Protein AF-F8FJI7-F1 (afdb_monomer)

Nearest PDB structures (foldseek):
  1i21-assembly1_B  TM=7.542E-01  e=3.651E-03  Saccharomyces cerevisiae
  3mgd-assembly2_B  TM=8.231E-01  e=1.295E-02  Clostridium acetobutylicum
  3s6f-assembly1_A-2  TM=8.852E-01  e=4.282E-02  Deinococcus radiodurans
  6tdh-assembly1_A-2  TM=7.416E-01  e=7.914E-03  Aspergillus fumigatus Af293

pLDDT: mean 93.33, std 7.11, range [51.56, 98.19]

Secondary structure (DSSP, 8-state):
-B-------GGGTTSSHHHHHHHHHHHHTTT-S--B----GGGHHHHHTTT--PPSS-------S--

Radius of gyration: 13.31 Å; Cα contacts (8 Å, |Δi|>4): 30; chains: 1; bounding box: 38×23×30 Å

InterPro domains:
  IPR000182 GNAT domain [PF13508] (4-53)
  IPR000182 GNAT domain [PS51186] (1-67)
  IPR016181 Acyl-CoA N-acyltransferase [SSF55729] (2-56)

Mean predicted aligned error: 3.61 Å

Structure (mmCIF, N/CA/C/O backbone):
data_AF-F8FJI7-F1
#
_entry.id   AF-F8FJI7-F1
#
loop_
_atom_site.group_PDB
_atom_site.id
_atom_site.type_symbol
_atom_site.label_atom_id
_atom_site.label_alt_id
_atom_site.label_comp_id
_atom_site.label_asym_id
_atom_site.label_entity_id
_atom_site.label_seq_id
_atom_site.pdbx_P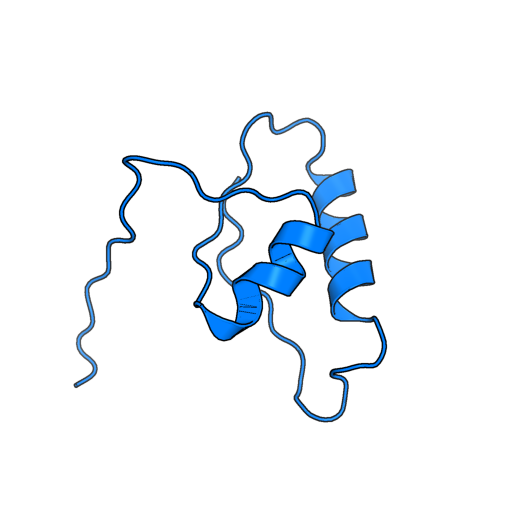DB_ins_code
_atom_site.Cartn_x
_atom_site.Cartn_y
_atom_site.Cartn_z
_atom_site.occupancy
_atom_site.B_iso_or_equiv
_atom_site.auth_seq_id
_atom_site.auth_comp_id
_atom_site.auth_asym_id
_atom_site.auth_atom_id
_atom_site.pdbx_PDB_model_num
ATOM 1 N N . MET A 1 1 ? -6.896 -6.521 9.213 1.00 94.94 1 MET A N 1
ATOM 2 C CA . MET A 1 1 ? -6.186 -7.476 8.336 1.00 94.94 1 MET A CA 1
ATOM 3 C C . MET A 1 1 ? -4.993 -6.767 7.736 1.00 94.94 1 MET A C 1
ATOM 5 O O . MET A 1 1 ? -5.170 -5.656 7.253 1.00 94.94 1 MET A O 1
ATOM 9 N N . TYR A 1 2 ? -3.811 -7.371 7.792 1.00 95.00 2 TYR A N 1
ATOM 10 C CA . TYR A 1 2 ? -2.595 -6.791 7.231 1.00 95.00 2 TYR A CA 1
ATOM 11 C C . TYR A 1 2 ? -2.136 -7.618 6.029 1.00 95.00 2 TYR A C 1
ATOM 13 O O . TYR A 1 2 ? -1.946 -8.827 6.152 1.00 95.00 2 TYR A O 1
ATOM 21 N N . PHE A 1 3 ? -1.992 -6.981 4.869 1.00 95.44 3 PHE A N 1
ATOM 22 C CA . PHE A 1 3 ? -1.461 -7.613 3.665 1.00 95.44 3 PHE A CA 1
ATOM 23 C C . PHE A 1 3 ? 0.031 -7.323 3.582 1.00 95.44 3 PHE A C 1
ATOM 25 O O . PHE A 1 3 ? 0.441 -6.240 3.168 1.00 95.44 3 PHE A O 1
ATOM 32 N N . HIS A 1 4 ? 0.835 -8.286 4.030 1.00 91.75 4 HIS A N 1
ATOM 33 C CA . HIS A 1 4 ? 2.270 -8.073 4.170 1.00 91.75 4 HIS A CA 1
ATOM 34 C C . HIS A 1 4 ? 3.005 -8.067 2.825 1.00 91.75 4 HIS A C 1
ATOM 36 O O . HIS A 1 4 ? 3.811 -7.177 2.573 1.00 91.75 4 HIS A O 1
ATOM 42 N N . TYR A 1 5 ? 2.687 -9.026 1.949 1.00 91.00 5 TYR A N 1
ATOM 43 C CA . TYR A 1 5 ? 3.310 -9.155 0.636 1.00 91.00 5 TYR A CA 1
ATOM 44 C C . TYR A 1 5 ? 2.272 -9.340 -0.460 1.00 91.00 5 TYR A C 1
ATOM 46 O O . TYR A 1 5 ? 1.330 -10.120 -0.333 1.00 91.00 5 TYR A O 1
ATOM 54 N N . MET A 1 6 ? 2.508 -8.6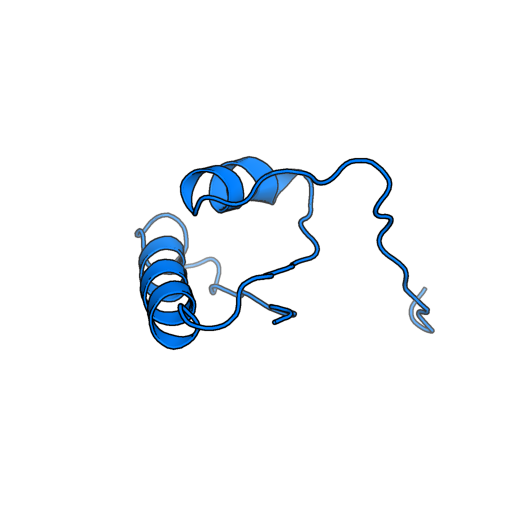45 -1.567 1.00 93.00 6 MET A N 1
ATOM 55 C CA . MET A 1 6 ? 1.779 -8.800 -2.814 1.00 93.00 6 MET A CA 1
ATOM 56 C C . MET A 1 6 ? 2.802 -8.756 -3.943 1.00 93.00 6 MET A C 1
ATOM 58 O O . MET A 1 6 ? 3.260 -7.689 -4.347 1.00 93.00 6 MET A O 1
ATOM 62 N N . LEU A 1 7 ? 3.219 -9.936 -4.393 1.00 94.50 7 LEU A N 1
ATOM 63 C CA . LEU A 1 7 ? 4.325 -10.096 -5.328 1.00 94.50 7 LEU A CA 1
ATOM 64 C C . LEU A 1 7 ? 3.817 -10.689 -6.633 1.00 94.50 7 LEU A C 1
ATOM 66 O O . LEU A 1 7 ? 3.043 -11.643 -6.648 1.00 94.50 7 LEU A O 1
ATOM 70 N N . ILE A 1 8 ? 4.289 -10.123 -7.736 1.00 94.62 8 ILE A N 1
ATOM 71 C CA . ILE A 1 8 ? 4.048 -10.638 -9.078 1.00 94.62 8 ILE A CA 1
ATOM 72 C C . ILE A 1 8 ? 5.400 -10.706 -9.754 1.00 94.62 8 ILE A C 1
ATOM 74 O O . ILE A 1 8 ? 6.121 -9.705 -9.804 1.00 94.62 8 ILE A O 1
ATOM 78 N N . ASN A 1 9 ? 5.723 -11.878 -10.291 1.00 96.12 9 ASN A N 1
ATOM 79 C CA . ASN A 1 9 ? 6.917 -12.047 -11.101 1.00 96.12 9 ASN A CA 1
ATOM 80 C C . ASN A 1 9 ? 6.930 -10.981 -12.225 1.00 96.12 9 ASN A C 1
ATOM 82 O O . ASN A 1 9 ? 5.908 -10.824 -12.901 1.00 96.12 9 ASN A O 1
ATOM 86 N N . PRO A 1 10 ? 8.046 -10.255 -12.440 1.00 95.81 10 PRO A N 1
ATOM 87 C CA . PRO A 1 10 ? 8.127 -9.173 -13.423 1.00 95.81 10 PRO A CA 1
ATOM 88 C C . PRO A 1 10 ? 7.587 -9.527 -14.817 1.00 95.81 10 PRO A C 1
ATOM 90 O O . PRO A 1 10 ? 6.857 -8.734 -15.405 1.00 95.81 10 PRO A O 1
ATOM 93 N N . SER A 1 11 ? 7.823 -10.749 -15.308 1.00 97.94 11 SER A N 1
ATOM 94 C CA . SER A 1 11 ? 7.343 -11.228 -16.619 1.00 97.94 11 SER A CA 1
ATOM 95 C C . SER A 1 11 ? 5.810 -11.341 -16.737 1.00 97.94 11 SER A C 1
ATOM 97 O O . SER A 1 11 ? 5.259 -11.551 -17.825 1.00 97.94 11 SER A O 1
ATOM 99 N N . TYR A 1 12 ? 5.098 -11.209 -15.618 1.00 96.94 12 TYR A N 1
ATOM 100 C CA . TYR A 1 12 ? 3.642 -11.293 -15.511 1.00 96.94 12 TYR A CA 1
ATOM 101 C C . TYR A 1 12 ? 2.992 -9.968 -15.083 1.00 96.94 12 TYR A C 1
ATOM 103 O O . TYR A 1 12 ? 1.767 -9.887 -14.965 1.00 96.94 12 TYR A O 1
ATOM 111 N N . GLN A 1 13 ? 3.781 -8.912 -14.877 1.00 95.19 13 GLN A N 1
ATOM 112 C CA . GLN A 1 13 ? 3.262 -7.580 -14.572 1.00 95.19 13 GLN A CA 1
ATOM 113 C C . GLN A 1 13 ? 2.608 -6.936 -15.808 1.00 95.19 13 GLN A C 1
ATOM 115 O O . GLN A 1 13 ? 2.791 -7.383 -16.938 1.00 95.19 13 GLN A O 1
ATOM 120 N N . GLY A 1 14 ? 1.757 -5.927 -15.593 1.00 95.00 14 GLY A N 1
ATOM 121 C CA . GLY A 1 14 ? 1.012 -5.253 -16.669 1.00 95.00 14 GLY A CA 1
ATOM 122 C C . GLY A 1 14 ? -0.157 -6.053 -17.267 1.00 95.00 14 GLY A C 1
ATOM 123 O O . GLY A 1 14 ? -0.924 -5.509 -18.051 1.00 95.00 14 GLY A O 1
ATOM 124 N N . LYS A 1 15 ? -0.356 -7.315 -16.861 1.00 97.19 15 LYS A N 1
ATOM 125 C CA . LYS A 1 15 ? -1.405 -8.217 -17.385 1.00 97.19 15 LYS A CA 1
ATOM 126 C C . LYS A 1 15 ? -2.694 -8.252 -16.547 1.00 97.19 15 LYS A C 1
ATOM 128 O O . LYS A 1 15 ? -3.498 -9.165 -16.682 1.00 97.19 15 LYS A O 1
ATOM 133 N N . GLY A 1 16 ? -2.868 -7.323 -15.604 1.00 96.50 16 GLY A N 1
ATOM 134 C CA . GLY A 1 16 ? -4.044 -7.266 -14.717 1.00 96.50 16 GLY A CA 1
ATOM 135 C C . GLY A 1 16 ? -4.099 -8.321 -13.596 1.00 96.50 16 GLY A C 1
ATOM 136 O O . GLY A 1 16 ? -4.995 -8.268 -12.756 1.00 96.50 16 GLY A O 1
ATOM 137 N N . ILE A 1 17 ? -3.124 -9.235 -13.517 1.00 97.69 17 ILE A N 1
ATOM 138 C CA . ILE A 1 17 ? -3.079 -10.323 -12.520 1.00 97.69 17 ILE A CA 1
ATOM 139 C C . ILE A 1 17 ? -3.119 -9.784 -11.086 1.00 97.69 17 ILE A C 1
ATOM 141 O O . ILE A 1 17 ? -3.889 -10.275 -10.265 1.00 97.69 17 ILE A O 1
ATOM 145 N N . GLY A 1 18 ? -2.344 -8.736 -10.796 1.00 97.00 18 GLY A N 1
ATOM 146 C CA . GLY A 1 18 ? -2.290 -8.134 -9.462 1.00 97.00 18 GLY A CA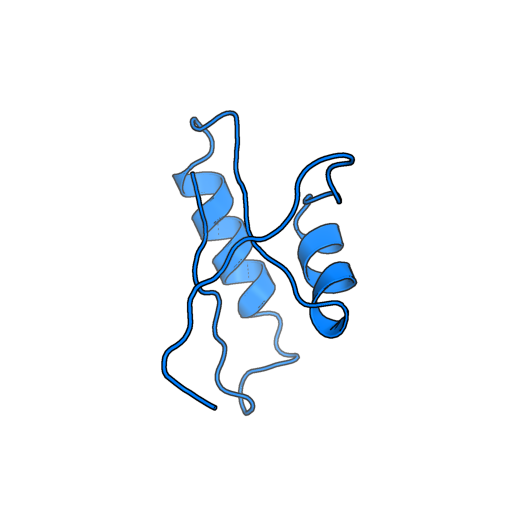 1
ATOM 147 C C . GLY A 1 18 ? -3.627 -7.596 -8.993 1.00 97.00 18 GLY A C 1
ATOM 148 O O . GLY A 1 18 ? -4.033 -7.842 -7.861 1.00 97.00 18 GLY A O 1
ATOM 149 N N . LYS A 1 19 ? -4.337 -6.910 -9.892 1.00 97.50 19 LYS A N 1
ATOM 150 C CA . LYS A 1 19 ? -5.666 -6.377 -9.607 1.00 97.50 19 LYS A CA 1
ATOM 151 C C . LYS A 1 19 ? -6.634 -7.516 -9.288 1.00 97.50 19 LYS A C 1
ATOM 153 O O . LYS A 1 19 ? -7.274 -7.484 -8.245 1.00 97.50 19 LYS A O 1
ATOM 158 N N . LYS A 1 20 ? -6.636 -8.571 -10.108 1.00 98.19 20 LYS A N 1
ATOM 159 C CA . LYS A 1 20 ? -7.494 -9.743 -9.896 1.00 98.19 20 LYS A CA 1
ATOM 160 C C . LYS A 1 20 ? -7.189 -10.481 -8.589 1.00 98.19 20 LYS A C 1
ATOM 162 O O . LYS A 1 20 ? -8.118 -10.844 -7.876 1.00 98.19 20 LYS A O 1
ATOM 167 N N . MET A 1 21 ? -5.913 -10.676 -8.243 1.00 97.56 21 MET A N 1
ATOM 168 C CA . MET A 1 21 ? -5.537 -11.222 -6.931 1.00 97.56 21 MET A CA 1
ATOM 169 C C . MET A 1 21 ? -6.065 -10.344 -5.797 1.00 97.56 21 MET A C 1
ATOM 171 O O . MET A 1 21 ? -6.606 -10.868 -4.825 1.00 97.56 21 MET A O 1
ATOM 175 N N . MET A 1 22 ? -5.940 -9.020 -5.928 1.00 97.50 22 MET A N 1
ATOM 176 C CA . MET A 1 22 ? -6.382 -8.114 -4.880 1.00 97.50 22 MET A CA 1
ATOM 177 C C . MET A 1 22 ? -7.898 -8.129 -4.705 1.00 97.50 22 MET A C 1
ATOM 179 O O . MET A 1 22 ? -8.369 -8.203 -3.576 1.00 97.50 22 MET A O 1
ATOM 183 N N . ASP A 1 23 ? -8.656 -8.159 -5.799 1.00 98.06 23 ASP A N 1
ATOM 184 C CA . ASP A 1 23 ? -10.115 -8.258 -5.753 1.00 98.06 23 ASP A CA 1
ATOM 185 C C . ASP A 1 23 ? -10.563 -9.546 -5.031 1.00 98.06 23 ASP A C 1
ATOM 187 O O . ASP A 1 23 ? -11.420 -9.494 -4.148 1.00 98.06 23 ASP A O 1
ATOM 191 N N . ILE A 1 24 ? -9.912 -10.685 -5.311 1.00 98.00 24 ILE A N 1
ATOM 192 C CA . ILE A 1 24 ? -10.175 -11.965 -4.626 1.00 98.00 24 ILE A CA 1
ATOM 193 C C . ILE A 1 24 ? -9.879 -11.863 -3.122 1.00 98.00 24 ILE A C 1
ATOM 195 O O . ILE A 1 24 ? -10.677 -12.292 -2.288 1.00 98.00 24 ILE A O 1
ATOM 199 N N . MET A 1 25 ? -8.724 -11.306 -2.754 1.00 97.31 25 MET A N 1
ATOM 200 C CA . MET A 1 25 ? -8.323 -11.163 -1.353 1.00 97.31 25 MET A CA 1
ATOM 201 C C . MET A 1 25 ? -9.246 -10.201 -0.591 1.00 97.31 25 MET A C 1
ATOM 203 O O . MET A 1 25 ? -9.617 -10.477 0.550 1.00 97.31 25 MET A O 1
ATOM 207 N N . LEU A 1 26 ? -9.643 -9.085 -1.205 1.00 97.19 26 LEU A N 1
ATOM 208 C CA . LEU A 1 26 ? -10.536 -8.103 -0.592 1.00 97.19 26 LEU A CA 1
ATOM 209 C C . LEU A 1 26 ? -11.945 -8.662 -0.371 1.00 97.19 26 LEU A C 1
ATOM 211 O O . LEU A 1 26 ? -12.504 -8.422 0.702 1.00 97.19 26 LEU A O 1
ATOM 215 N N . ASP A 1 27 ? -12.486 -9.443 -1.313 1.00 97.94 27 ASP A N 1
ATOM 216 C CA . ASP A 1 27 ? -13.772 -10.130 -1.127 1.00 97.94 27 ASP A CA 1
ATOM 217 C C . ASP A 1 27 ? -13.688 -11.191 -0.021 1.00 97.94 27 ASP A C 1
ATOM 219 O O . ASP A 1 27 ? -14.512 -11.192 0.899 1.00 97.94 27 ASP A O 1
ATOM 223 N N . ARG A 1 28 ? -12.634 -12.023 -0.024 1.00 97.81 28 ARG A N 1
ATOM 224 C CA . ARG A 1 28 ? -12.418 -13.043 1.017 1.00 97.81 28 ARG A CA 1
ATOM 225 C C . ARG A 1 28 ? -12.427 -12.446 2.423 1.00 97.81 28 ARG A C 1
ATOM 227 O O . ARG A 1 28 ? -12.957 -13.053 3.351 1.00 97.81 28 ARG A O 1
ATOM 234 N N . TYR A 1 29 ? -11.851 -11.258 2.586 1.00 96.75 29 TYR A N 1
ATOM 235 C CA . TYR A 1 29 ? -11.759 -10.568 3.872 1.00 96.75 29 TYR A CA 1
ATOM 236 C C . TYR A 1 29 ? -12.748 -9.404 4.009 1.00 96.75 29 TYR A C 1
ATOM 238 O O . TYR A 1 29 ? -12.508 -8.484 4.797 1.00 96.75 29 TYR A O 1
ATOM 246 N N . LYS A 1 30 ? -13.879 -9.419 3.292 1.00 96.19 30 LYS A N 1
ATOM 247 C CA . LYS A 1 30 ? -14.865 -8.325 3.337 1.00 96.19 30 LYS A CA 1
ATOM 248 C C . LYS A 1 30 ? -15.390 -8.019 4.741 1.00 96.19 30 LYS A C 1
ATOM 250 O O . LYS A 1 30 ? -15.563 -6.850 5.066 1.00 96.19 30 LYS A O 1
ATOM 255 N N . GLY A 1 31 ? -15.533 -9.035 5.597 1.00 97.31 31 GLY A N 1
ATOM 256 C CA . GLY A 1 31 ? -15.959 -8.873 6.995 1.00 97.31 31 GLY A CA 1
ATOM 257 C C . GLY A 1 31 ? -14.939 -8.170 7.903 1.00 97.31 31 GLY A C 1
ATOM 258 O O . GLY A 1 31 ? -15.298 -7.669 8.966 1.00 97.31 31 GLY A O 1
ATOM 259 N N . CYS A 1 32 ? -13.667 -8.082 7.499 1.00 96.31 32 CYS A N 1
ATOM 260 C CA . CYS A 1 32 ? -12.662 -7.323 8.237 1.00 96.31 32 CYS A CA 1
ATOM 261 C C . CYS A 1 32 ? -12.814 -5.830 7.929 1.00 96.31 32 CYS A C 1
ATOM 263 O O . CYS A 1 32 ? -12.430 -5.391 6.845 1.00 96.31 32 CYS A O 1
ATOM 265 N N . LYS A 1 33 ? -13.322 -5.042 8.884 1.00 93.25 33 LYS A N 1
ATOM 266 C CA . LYS A 1 33 ? -13.539 -3.593 8.702 1.00 93.25 33 LYS A CA 1
ATOM 267 C C . LYS A 1 33 ? -12.273 -2.858 8.256 1.00 93.25 33 LYS A C 1
ATOM 269 O O . LYS A 1 33 ? -12.318 -2.093 7.302 1.00 93.25 33 LYS A O 1
ATOM 274 N N . THR A 1 34 ? -11.142 -3.170 8.883 1.00 94.31 34 THR A N 1
ATOM 275 C CA . THR A 1 34 ? -9.863 -2.508 8.601 1.00 94.31 34 THR A CA 1
ATOM 276 C C . THR A 1 34 ? -8.912 -3.438 7.862 1.00 94.31 34 THR A C 1
ATOM 278 O O . THR A 1 34 ? -8.658 -4.577 8.281 1.00 94.31 34 THR A O 1
ATOM 281 N N . LYS A 1 35 ? -8.361 -2.932 6.760 1.00 95.88 35 LYS A N 1
ATOM 282 C CA . LYS A 1 35 ? -7.405 -3.612 5.887 1.00 95.88 35 LYS A CA 1
ATOM 283 C C . LYS A 1 35 ? -6.235 -2.661 5.651 1.00 95.88 35 LYS A C 1
ATOM 285 O O . LYS A 1 35 ? -6.459 -1.531 5.242 1.00 95.88 35 LYS A O 1
ATOM 290 N N . VAL A 1 36 ? -5.018 -3.104 5.942 1.00 95.81 36 VAL A N 1
ATOM 291 C CA . VAL A 1 36 ? -3.815 -2.261 5.924 1.00 95.81 36 VAL A CA 1
ATOM 292 C C . VAL A 1 36 ? -2.721 -2.962 5.130 1.00 95.81 36 VAL A C 1
ATOM 294 O O . VAL A 1 36 ? -2.642 -4.190 5.127 1.00 95.81 36 VAL A O 1
ATOM 297 N N . LEU A 1 37 ? -1.879 -2.178 4.472 1.00 96.12 37 LEU A N 1
ATOM 298 C CA . LEU A 1 37 ? -0.640 -2.608 3.835 1.00 96.12 37 LEU A CA 1
ATOM 299 C C . LEU A 1 37 ? 0.384 -1.476 3.928 1.00 96.12 37 LEU A C 1
ATOM 301 O O . LEU A 1 37 ? 0.009 -0.318 4.116 1.00 96.12 37 LEU A O 1
ATOM 305 N N . ILE A 1 38 ? 1.664 -1.806 3.781 1.00 94.75 38 ILE A N 1
ATOM 306 C CA . ILE A 1 38 ? 2.724 -0.812 3.599 1.00 94.75 38 ILE A CA 1
ATOM 307 C C . ILE A 1 38 ? 3.032 -0.758 2.104 1.00 94.75 38 ILE A C 1
ATOM 309 O O . ILE A 1 38 ? 3.437 -1.757 1.513 1.00 94.75 38 ILE A O 1
ATOM 313 N N . SER A 1 39 ? 2.815 0.402 1.483 1.00 94.00 39 SER A N 1
ATOM 314 C CA . SER A 1 39 ? 3.105 0.612 0.063 1.00 94.00 39 SER A CA 1
ATOM 315 C C . SER A 1 39 ? 4.372 1.435 -0.118 1.00 94.00 39 SER A C 1
ATOM 317 O O . SER A 1 39 ? 4.547 2.469 0.523 1.00 94.00 39 SER A O 1
ATOM 319 N N . TYR A 1 40 ? 5.199 1.045 -1.086 1.00 92.06 40 TYR A N 1
ATOM 320 C CA . TYR A 1 40 ? 6.179 1.951 -1.680 1.00 92.06 40 TYR A CA 1
ATOM 321 C C . TYR A 1 40 ? 5.484 2.979 -2.575 1.00 92.06 40 TYR A C 1
ATOM 323 O O . TYR A 1 40 ? 4.399 2.723 -3.109 1.00 92.06 40 TYR A O 1
ATOM 331 N N . LYS A 1 41 ? 6.136 4.126 -2.794 1.00 91.88 41 LYS A N 1
ATOM 332 C CA . LYS A 1 41 ? 5.604 5.216 -3.629 1.00 91.88 41 LYS A CA 1
ATOM 333 C C . LYS A 1 41 ? 5.248 4.751 -5.047 1.00 91.88 41 LYS A C 1
ATOM 335 O O . LYS A 1 41 ? 4.214 5.141 -5.571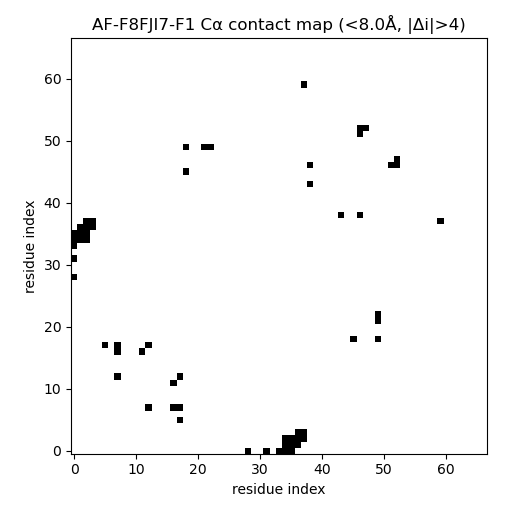 1.00 91.88 41 LYS A O 1
ATOM 340 N N . SER A 1 42 ? 6.058 3.870 -5.636 1.00 93.19 42 SER A N 1
ATOM 341 C CA . SER A 1 42 ? 5.851 3.328 -6.988 1.00 93.19 42 SER A CA 1
ATOM 342 C C . SER A 1 42 ? 4.583 2.480 -7.145 1.00 93.19 42 SER A C 1
ATOM 344 O O . SER A 1 42 ? 4.095 2.327 -8.260 1.00 93.19 42 SER A O 1
ATOM 346 N N . ALA A 1 43 ? 4.041 1.935 -6.052 1.00 94.44 43 ALA A N 1
ATOM 347 C CA . ALA A 1 43 ? 2.858 1.075 -6.070 1.00 94.44 43 ALA A CA 1
ATOM 348 C C . ALA A 1 43 ? 1.588 1.771 -5.548 1.00 94.44 43 ALA A C 1
ATOM 350 O O . ALA A 1 43 ? 0.513 1.170 -5.579 1.00 94.44 43 ALA A O 1
ATOM 351 N N . MET A 1 44 ? 1.678 3.028 -5.096 1.00 94.94 44 MET A N 1
ATOM 352 C CA . MET A 1 44 ? 0.538 3.740 -4.507 1.00 94.94 44 MET A CA 1
ATOM 353 C C . MET A 1 44 ? -0.655 3.822 -5.460 1.00 94.94 44 MET A C 1
ATOM 355 O O . MET A 1 44 ? -1.763 3.456 -5.077 1.00 94.94 44 MET A O 1
ATOM 359 N N . ASP A 1 45 ? -0.433 4.209 -6.718 1.00 95.81 45 ASP A N 1
ATOM 360 C CA . ASP A 1 45 ? -1.507 4.328 -7.714 1.00 95.81 45 ASP A CA 1
ATOM 361 C C . ASP A 1 45 ? -2.217 2.996 -7.975 1.00 95.81 45 ASP A C 1
ATOM 363 O O . ASP A 1 45 ? -3.424 2.955 -8.226 1.00 95.81 45 ASP A O 1
ATOM 367 N N . PHE A 1 46 ? -1.484 1.882 -7.904 1.00 96.12 46 PHE A N 1
ATOM 368 C CA . PHE A 1 46 ? -2.068 0.550 -8.022 1.00 96.12 46 PHE A CA 1
ATOM 369 C C . PHE A 1 46 ? -3.005 0.250 -6.845 1.00 96.12 46 PHE A C 1
ATOM 371 O O . PHE A 1 46 ? -4.138 -0.188 -7.061 1.00 96.12 46 PHE A O 1
ATOM 378 N N . TYR A 1 47 ? -2.575 0.519 -5.611 1.00 97.25 47 TYR A N 1
ATOM 379 C CA . TYR A 1 47 ? -3.409 0.282 -4.431 1.00 97.25 47 TYR A CA 1
ATOM 380 C C . TYR A 1 47 ? -4.574 1.269 -4.317 1.00 97.25 47 TYR A C 1
ATOM 382 O O . TYR A 1 47 ? -5.664 0.859 -3.915 1.00 97.25 47 TYR A O 1
ATOM 390 N N . HIS A 1 48 ? -4.418 2.512 -4.780 1.00 97.31 48 HIS A N 1
ATOM 391 C CA . HIS A 1 48 ? -5.530 3.451 -4.939 1.00 97.31 48 HIS A CA 1
ATOM 392 C C . HIS A 1 48 ? -6.614 2.898 -5.871 1.00 97.31 48 HIS A C 1
ATOM 394 O O . HIS A 1 48 ? -7.790 2.883 -5.513 1.00 97.31 48 HIS A O 1
ATOM 400 N N . LYS A 1 49 ? -6.231 2.308 -7.012 1.00 96.62 49 LYS A N 1
ATOM 401 C CA . LYS A 1 49 ? -7.166 1.591 -7.907 1.00 96.62 49 LYS A CA 1
ATOM 402 C C . LYS A 1 49 ? -7.790 0.339 -7.269 1.00 96.62 49 LYS A C 1
ATOM 404 O O . LYS A 1 49 ? -8.767 -0.204 -7.786 1.00 96.62 49 LYS A O 1
ATOM 409 N N . CYS A 1 50 ? -7.237 -0.152 -6.163 1.00 97.00 50 CYS A N 1
ATOM 410 C CA . CYS A 1 50 ? -7.811 -1.237 -5.367 1.00 97.00 50 CYS A CA 1
ATOM 411 C C . CYS A 1 50 ? -8.706 -0.744 -4.217 1.00 97.00 50 CYS A C 1
ATOM 413 O O . CYS A 1 50 ? -9.237 -1.574 -3.487 1.00 97.00 50 CYS A O 1
ATOM 415 N N . GLY A 1 51 ? -8.905 0.570 -4.076 1.00 96.19 51 GLY A N 1
ATOM 416 C CA . GLY A 1 51 ? -9.748 1.171 -3.041 1.00 96.19 51 GLY A CA 1
ATOM 417 C C . GLY A 1 51 ? -9.018 1.491 -1.736 1.00 96.19 51 GLY A C 1
ATOM 418 O O . GLY A 1 51 ? -9.670 1.838 -0.757 1.00 96.19 51 GLY A O 1
ATOM 419 N N . PHE A 1 52 ? -7.687 1.383 -1.699 1.00 96.69 52 PHE A N 1
ATOM 420 C CA . PHE A 1 52 ? -6.902 1.854 -0.559 1.00 96.69 52 PHE A CA 1
ATOM 421 C C . PHE A 1 52 ? -6.680 3.367 -0.642 1.00 96.69 52 PHE A C 1
ATOM 423 O O . PHE A 1 52 ? -6.520 3.936 -1.722 1.00 96.69 52 PHE A O 1
ATOM 430 N N . SER A 1 53 ? -6.594 4.015 0.511 1.00 95.38 53 SER A N 1
ATOM 431 C CA . SER A 1 53 ? -6.168 5.405 0.660 1.00 95.38 53 SER A CA 1
ATOM 432 C C . SER A 1 53 ? -4.958 5.476 1.584 1.00 95.38 53 SER A C 1
ATOM 434 O O . SER A 1 53 ? -4.711 4.565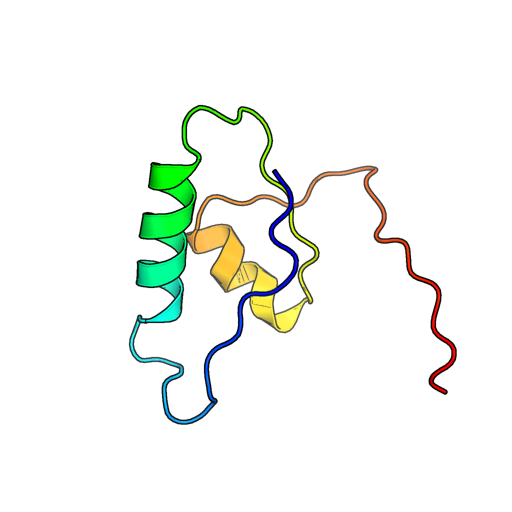 2.377 1.00 95.38 53 SER A O 1
ATOM 436 N N . LYS A 1 54 ? -4.182 6.556 1.466 1.00 93.44 54 LYS A N 1
ATOM 437 C CA . LYS A 1 54 ? -3.172 6.870 2.472 1.00 93.44 54 LYS A CA 1
ATOM 438 C C . LYS A 1 54 ? -3.903 7.272 3.755 1.00 93.44 54 LYS A C 1
ATOM 440 O O . LYS A 1 54 ? -4.844 8.055 3.685 1.00 93.44 54 LYS A O 1
ATOM 445 N N . GLU A 1 55 ? -3.460 6.732 4.882 1.00 91.94 55 GL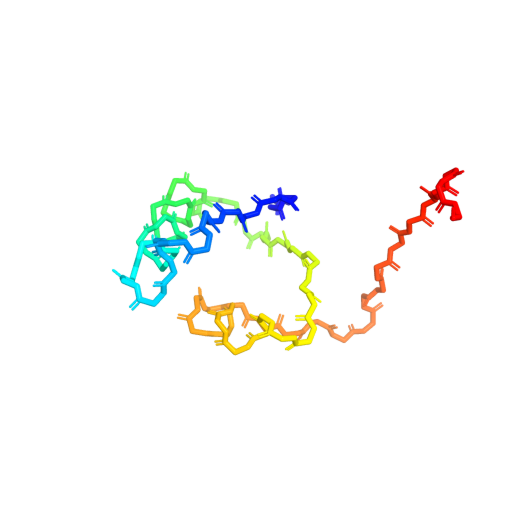U A N 1
ATOM 446 C CA . GLU A 1 55 ? -3.911 7.156 6.206 1.00 91.94 55 GLU A CA 1
ATOM 447 C C . GLU A 1 55 ? -2.952 8.221 6.741 1.00 91.94 55 GLU A C 1
ATOM 449 O O . GLU A 1 55 ? -1.728 8.053 6.664 1.00 91.94 55 GLU A O 1
ATOM 454 N N . ASP A 1 56 ? -3.495 9.307 7.282 1.00 88.38 56 ASP A N 1
ATOM 455 C CA . ASP A 1 56 ? -2.696 10.345 7.921 1.00 88.38 56 ASP A CA 1
ATOM 456 C C . ASP A 1 56 ? -2.410 9.964 9.382 1.00 88.38 56 ASP A C 1
ATOM 458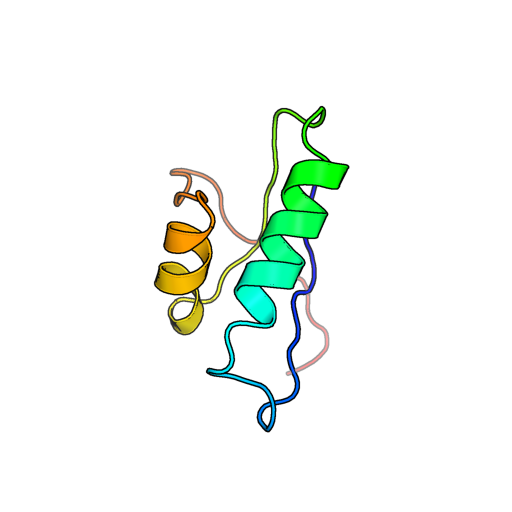 O O . ASP A 1 56 ? -3.273 9.484 10.108 1.00 88.38 56 ASP A O 1
ATOM 462 N N . GLY A 1 57 ? -1.163 10.143 9.824 1.00 87.12 57 GLY A N 1
ATOM 463 C CA . GLY A 1 57 ? -0.734 9.818 11.192 1.00 87.12 57 GLY A CA 1
ATOM 464 C C . GLY A 1 57 ? -0.265 8.374 11.416 1.00 87.12 57 GLY A C 1
ATOM 465 O O . GLY A 1 57 ? 0.316 8.089 12.461 1.00 87.12 57 GLY A O 1
ATOM 466 N N . ALA A 1 58 ? -0.431 7.474 10.442 1.00 86.56 58 ALA A N 1
ATOM 467 C CA . ALA A 1 58 ? 0.158 6.136 10.486 1.00 86.56 58 ALA A CA 1
ATOM 468 C C . ALA A 1 58 ? 1.565 6.130 9.86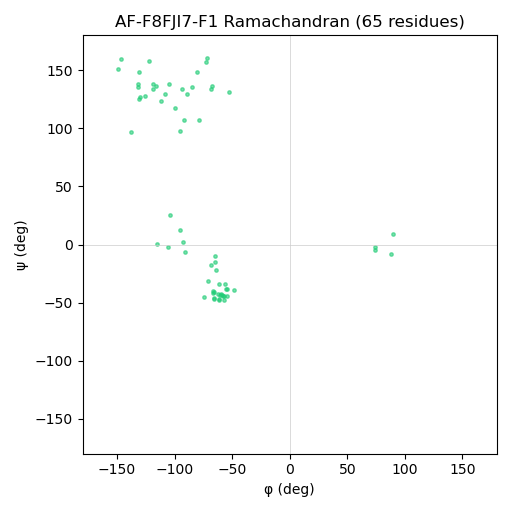2 1.00 86.56 58 ALA A C 1
ATOM 470 O O . ALA A 1 58 ? 1.752 6.589 8.734 1.00 86.56 58 ALA A O 1
ATOM 471 N N . MET A 1 59 ? 2.547 5.569 10.575 1.00 88.88 59 MET A N 1
ATOM 472 C CA . MET A 1 59 ? 3.936 5.480 10.113 1.00 88.88 59 MET A CA 1
ATOM 473 C C . MET A 1 59 ? 4.376 4.014 9.989 1.00 88.88 59 MET A C 1
ATOM 475 O O . MET A 1 59 ? 4.118 3.229 10.907 1.00 88.88 59 MET A O 1
ATOM 479 N N . PRO A 1 60 ? 5.025 3.605 8.882 1.00 89.25 60 PRO A N 1
ATOM 480 C CA . PRO A 1 60 ? 5.603 2.271 8.787 1.00 89.25 60 PRO A CA 1
ATOM 481 C C . PRO A 1 60 ? 6.776 2.143 9.765 1.00 89.25 60 PRO A C 1
ATOM 483 O O . PRO A 1 60 ? 7.622 3.030 9.848 1.00 89.25 60 PRO A O 1
ATOM 486 N N . MET A 1 61 ? 6.842 1.015 10.467 1.00 89.94 61 MET A N 1
ATOM 487 C CA . MET A 1 61 ? 7.920 0.690 11.402 1.00 89.94 61 MET A CA 1
ATOM 488 C C . MET A 1 61 ? 8.630 -0.574 10.916 1.00 89.94 61 MET A C 1
ATOM 490 O O . MET A 1 61 ? 7.967 -1.519 10.487 1.00 89.94 61 MET A O 1
ATOM 494 N N . PHE A 1 62 ? 9.960 -0.606 10.979 1.00 86.69 62 PHE A N 1
ATOM 495 C CA . PHE A 1 62 ? 10.751 -1.790 10.639 1.00 86.69 62 PHE A CA 1
ATOM 496 C C . PHE A 1 62 ? 12.040 -1.846 11.468 1.00 86.69 62 PHE A C 1
ATOM 498 O O . PHE A 1 62 ? 12.573 -0.813 11.866 1.00 86.69 62 PHE A O 1
ATOM 505 N N . ILE A 1 63 ? 12.533 -3.061 11.714 1.00 88.06 63 ILE A N 1
ATOM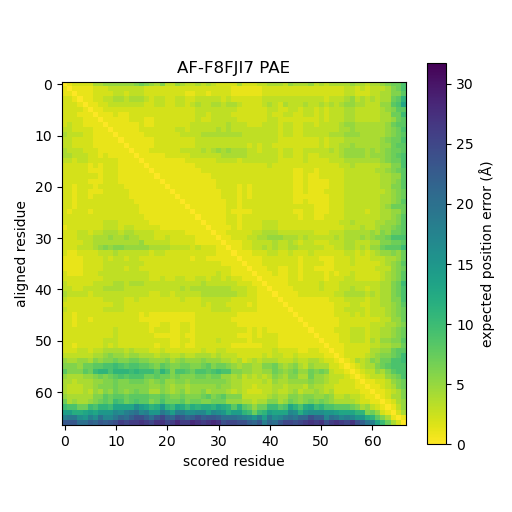 506 C CA . ILE A 1 63 ? 13.868 -3.352 12.251 1.00 88.06 63 ILE A CA 1
ATOM 507 C C . ILE A 1 63 ? 14.510 -4.318 11.248 1.00 88.06 63 ILE A C 1
ATOM 509 O O . ILE A 1 63 ? 13.872 -5.300 10.870 1.00 88.06 63 ILE A O 1
ATOM 513 N N . SER A 1 64 ? 15.720 -4.015 10.773 1.00 84.00 64 SER A N 1
ATOM 514 C CA . SER A 1 64 ? 16.452 -4.832 9.792 1.00 84.00 64 SER A CA 1
ATOM 515 C C . SER A 1 64 ? 17.883 -5.060 10.264 1.00 84.00 64 SER A C 1
ATOM 517 O O . SER A 1 64 ? 18.538 -4.111 10.687 1.00 84.00 64 SER A O 1
ATOM 519 N N . GLU A 1 65 ? 18.367 -6.297 10.150 1.00 82.19 65 GLU A N 1
ATOM 520 C CA . GLU A 1 65 ? 19.791 -6.647 10.305 1.00 82.19 65 GLU A CA 1
ATOM 521 C C . GLU A 1 65 ? 20.551 -6.607 8.970 1.00 82.19 65 GLU A C 1
ATOM 523 O O . GLU A 1 65 ? 21.769 -6.751 8.932 1.00 82.19 65 GLU A O 1
ATOM 528 N N . LEU A 1 66 ? 19.834 -6.402 7.863 1.00 66.69 66 LEU A N 1
ATOM 529 C CA . LEU A 1 66 ? 20.413 -6.264 6.534 1.00 66.69 66 LEU A CA 1
ATOM 530 C C . LEU A 1 66 ? 20.665 -4.780 6.260 1.00 66.69 66 LEU A C 1
ATOM 532 O O . LEU A 1 66 ? 19.712 -4.015 6.062 1.00 66.69 66 LEU A O 1
ATOM 536 N N . VAL A 1 67 ? 21.950 -4.420 6.299 1.00 51.56 67 VAL A N 1
ATOM 537 C CA . VAL A 1 67 ? 22.543 -3.235 5.663 1.00 51.56 67 VAL A CA 1
ATOM 538 C C . VAL A 1 67 ? 23.060 -3.649 4.291 1.00 51.56 67 VAL A C 1
ATOM 540 O O . VAL A 1 67 ? 23.672 -4.739 4.216 1.00 51.56 67 VAL A O 1
#

Organism: Paenibacillus mucilaginosus (strain KNP414) (NCBI:txid1036673)

Solvent-accessible surface area (backbone atoms only — not comparable to full-atom values): 4690 Å² total; per-residue (Å²): 87,76,54,86,80,89,86,70,62,74,95,57,57,96,69,58,53,69,60,54,53,48,55,53,53,49,60,75,45,57,88,49,88,55,74,47,68,87,73,56,82,92,48,42,70,61,42,42,77,70,73,50,76,89,67,86,92,69,75,93,81,87,86,76,93,80,128

Foldseek 3Di:
DEDEDQDDDPVCPPVCPSVVVLVVVCVVVVVPPDYDYDDDPVCQVVVVVSVDDDDPPDDDDDDDPPD

Sequence (67 aa):
MYFHYMLINPSYQGKGIGKKMMDIMLDRYKGCKTKVLISYKSAMDFYHKCGFSKEDGAMPMFISELV